Protein AF-A0A2N2RBR5-F1 (afdb_monomer_lite)

Secondary structure (DSSP, 8-state):
----BEE---HHHHHHHHS---PPS---SSB-TT-EEEEEEE-TTTTS--TTS-SEEEEEEESS---TT-S-GGGHHHHS---GGGTTTSTTTHHHHHTT--EE--EEE---HHHHHHHHTTTS-HHHHHHHHHHH-----

pLDDT: mean 83.66, std 15.12, range [25.09, 96.12]

Sequence (141 aa):
MCSHYDPQTDPNRLRSNFGVEGLPLGLKPILWPGYYGPLVRKHEFADVGGDAVPFRELLLGSFGLIPHWSKDATIAQRTYNARSATAHEKPSYRDVWRLARHCIIPAEAIIPIERLIESRGEEIPEAMINALREKSIAFGK

Radius of gyration: 16.75 Å; chains: 1; bounding box: 33×37×48 Å

Foldseek 3Di:
DQFKFQADDPQVCCCVVPVEHDDDPDDDRMDGQFDKAKKKDQDPCLVVPDPVDDRIYIDIDGLAQDAPPDPDSCNSNVGNDDDPVCQCPDPRRVVCVVVVVDIDGGGPDRDDLVVCCVPPVVVDPVVVNVVVVVVVPPPDD

Structure (mmCIF, N/CA/C/O backbone):
data_AF-A0A2N2RBR5-F1
#
_entry.id   AF-A0A2N2RBR5-F1
#
loop_
_atom_site.group_PDB
_atom_site.id
_atom_site.type_symbol
_atom_site.label_atom_id
_atom_site.label_alt_id
_atom_site.label_comp_id
_atom_site.label_asym_id
_atom_site.label_entity_id
_atom_site.label_seq_id
_atom_site.pdbx_PDB_ins_code
_atom_site.Cartn_x
_atom_site.Cartn_y
_atom_site.Cartn_z
_atom_site.occupancy
_atom_site.B_iso_or_equiv
_atom_site.auth_seq_id
_atom_site.auth_comp_id
_atom_site.auth_asym_id
_atom_site.auth_atom_id
_atom_site.pdbx_PDB_model_num
ATOM 1 N N . MET A 1 1 ? 1.755 -3.754 -16.770 1.00 63.06 1 MET A N 1
ATOM 2 C CA . MET A 1 1 ? 1.879 -3.983 -15.308 1.00 63.06 1 MET A CA 1
ATOM 3 C C . MET A 1 1 ? 1.761 -2.638 -14.622 1.00 63.06 1 MET A C 1
ATOM 5 O O . MET A 1 1 ? 2.378 -1.698 -15.099 1.00 63.06 1 MET A O 1
ATOM 9 N N . CYS A 1 2 ? 0.986 -2.527 -13.545 1.00 74.44 2 CYS A N 1
ATOM 10 C CA . CYS A 1 2 ? 0.819 -1.255 -12.841 1.00 74.44 2 CYS A CA 1
ATOM 11 C C . CYS A 1 2 ? 2.018 -1.026 -11.921 1.00 74.44 2 CYS A C 1
ATOM 13 O O . CYS A 1 2 ? 2.169 -1.699 -10.905 1.00 74.44 2 CYS A O 1
ATOM 15 N N . SER A 1 3 ? 2.919 -0.138 -12.313 1.00 83.31 3 SER A N 1
ATOM 16 C CA . SER A 1 3 ? 4.162 0.151 -11.590 1.00 83.31 3 SER A CA 1
ATOM 17 C C . SER A 1 3 ? 4.180 1.556 -10.996 1.00 83.31 3 SER A C 1
ATOM 19 O O . SER A 1 3 ? 5.238 2.015 -10.593 1.00 83.31 3 SER A O 1
ATOM 21 N N . HIS A 1 4 ? 3.041 2.244 -10.981 1.00 86.75 4 HIS A N 1
ATOM 22 C CA . HIS A 1 4 ? 2.839 3.515 -10.297 1.00 86.75 4 HIS A CA 1
ATOM 23 C C . HIS A 1 4 ? 1.346 3.767 -10.081 1.00 86.75 4 HIS A C 1
ATOM 25 O O . HIS A 1 4 ? 0.507 3.124 -10.720 1.00 86.75 4 HIS A O 1
ATOM 31 N N . TYR A 1 5 ? 1.031 4.687 -9.174 1.00 87.50 5 TYR A N 1
ATOM 32 C CA . TYR A 1 5 ? -0.321 5.195 -8.952 1.00 87.50 5 TYR A CA 1
ATOM 33 C C . TYR A 1 5 ? -0.278 6.570 -8.275 1.00 87.50 5 TYR A C 1
ATOM 35 O O . TYR A 1 5 ? 0.706 6.907 -7.607 1.00 87.50 5 TYR A O 1
ATOM 43 N N . ASP A 1 6 ? -1.364 7.325 -8.419 1.00 90.25 6 ASP A N 1
ATOM 44 C CA . ASP A 1 6 ? -1.583 8.580 -7.697 1.00 90.25 6 ASP A CA 1
ATOM 45 C C . ASP A 1 6 ? -2.306 8.229 -6.383 1.00 90.25 6 ASP A C 1
ATOM 47 O O . ASP A 1 6 ? -3.406 7.661 -6.434 1.00 90.25 6 ASP A O 1
ATOM 51 N N . PRO A 1 7 ? -1.714 8.468 -5.198 1.00 91.94 7 PRO A N 1
ATOM 52 C CA . PRO A 1 7 ? -2.344 8.100 -3.938 1.00 91.94 7 PRO A CA 1
ATOM 53 C C . PRO A 1 7 ? -3.555 8.984 -3.644 1.00 91.94 7 PRO A C 1
ATOM 55 O O . PRO A 1 7 ? -3.541 10.188 -3.886 1.00 91.94 7 PRO A O 1
ATOM 58 N N . GLN A 1 8 ? -4.581 8.390 -3.040 1.00 92.31 8 GLN A N 1
ATOM 59 C CA . GLN A 1 8 ? -5.694 9.148 -2.480 1.00 92.31 8 GLN A CA 1
ATOM 60 C C . GLN A 1 8 ? -5.257 9.817 -1.175 1.00 92.31 8 GLN A C 1
ATOM 62 O O . GLN A 1 8 ? -4.948 9.132 -0.197 1.00 92.31 8 GLN A O 1
ATOM 67 N N . THR A 1 9 ? -5.243 11.147 -1.165 1.00 90.88 9 THR A N 1
ATOM 68 C CA . THR A 1 9 ? -4.807 11.958 -0.020 1.00 90.88 9 THR A CA 1
ATOM 69 C C . THR A 1 9 ? -5.864 12.941 0.476 1.00 90.88 9 THR A C 1
ATOM 71 O O . THR A 1 9 ? -5.661 13.543 1.528 1.00 90.88 9 THR A O 1
ATOM 74 N N . ASP A 1 10 ? -7.002 13.074 -0.218 1.00 90.56 10 ASP A N 1
ATOM 75 C CA . ASP A 1 10 ? -8.115 13.923 0.205 1.00 90.56 10 ASP A CA 1
ATOM 76 C C . ASP A 1 10 ? -8.770 13.335 1.474 1.00 90.56 10 ASP A C 1
ATOM 78 O O . ASP A 1 10 ? -9.333 12.229 1.430 1.00 90.56 10 ASP A O 1
ATOM 82 N N . PRO A 1 11 ? -8.745 14.057 2.613 1.00 91.62 11 PRO A N 1
ATOM 83 C CA . PRO A 1 11 ? -9.321 13.573 3.866 1.00 91.62 11 PRO A CA 1
ATOM 84 C C . PRO A 1 11 ? -10.814 13.244 3.772 1.00 91.62 11 PRO A C 1
ATOM 86 O O . PRO A 1 11 ? -11.272 12.292 4.405 1.00 91.62 11 PRO A O 1
ATOM 89 N N . ASN A 1 12 ? -11.580 13.986 2.967 1.00 92.19 12 ASN A N 1
ATOM 90 C CA . ASN A 1 12 ? -13.012 13.753 2.805 1.00 92.19 12 ASN A CA 1
ATOM 91 C C . ASN A 1 12 ? -13.265 12.4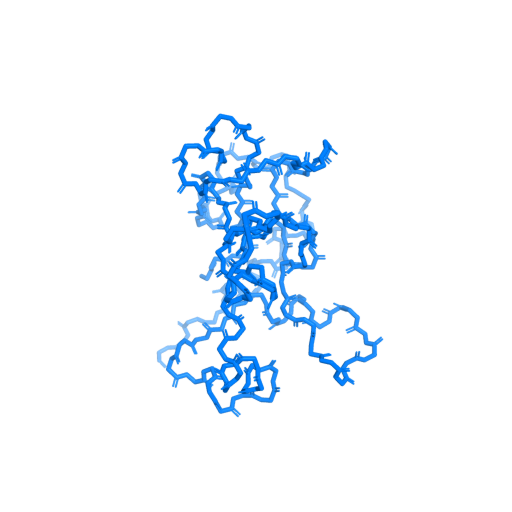40 2.070 1.00 92.19 12 ASN A C 1
ATOM 93 O O . ASN A 1 12 ? -14.119 11.663 2.494 1.00 92.19 12 ASN A O 1
ATOM 97 N N . ARG A 1 13 ? -12.496 12.162 1.009 1.00 92.81 13 ARG A N 1
ATOM 98 C CA . ARG A 1 13 ? -12.607 10.907 0.249 1.00 92.81 13 ARG A CA 1
ATOM 99 C C . ARG A 1 13 ? -12.136 9.709 1.065 1.00 92.81 13 ARG A C 1
ATOM 101 O O . ARG A 1 13 ? -12.735 8.637 0.979 1.00 92.81 13 ARG A O 1
ATOM 108 N N . LEU A 1 14 ? -11.094 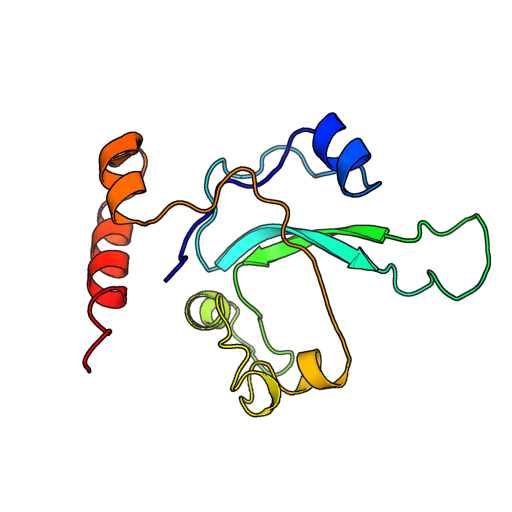9.878 1.879 1.00 92.31 14 LEU A N 1
ATOM 109 C CA . LEU A 1 14 ? -10.633 8.836 2.798 1.00 92.31 14 LEU A CA 1
ATOM 110 C C . LEU A 1 14 ? -11.698 8.501 3.849 1.00 92.31 14 LEU A C 1
ATOM 112 O O . LEU A 1 14 ? -12.019 7.324 4.050 1.00 92.31 14 LEU A O 1
ATOM 116 N N . ARG A 1 15 ? -12.318 9.525 4.443 1.00 93.94 15 ARG A N 1
ATOM 117 C CA . ARG A 1 15 ? -13.411 9.352 5.402 1.00 93.94 15 ARG A CA 1
ATOM 118 C C . ARG A 1 15 ? -14.638 8.715 4.748 1.00 93.94 15 ARG A C 1
ATOM 120 O O . ARG A 1 15 ? -15.145 7.730 5.273 1.00 93.94 15 ARG A O 1
ATOM 127 N N . SER A 1 16 ? -15.101 9.224 3.605 1.00 94.00 16 SER A N 1
ATOM 128 C CA . SER A 1 16 ? -16.341 8.749 2.976 1.00 94.00 16 SER A CA 1
ATOM 129 C C . SER A 1 16 ? -16.226 7.332 2.417 1.00 94.00 16 SER A C 1
ATOM 131 O O . SER A 1 16 ? -17.150 6.538 2.572 1.00 94.00 16 SER A O 1
ATOM 133 N N . ASN A 1 17 ? -15.102 6.999 1.774 1.00 93.81 17 ASN A N 1
ATOM 134 C CA . ASN A 1 17 ? -14.960 5.727 1.062 1.00 93.81 17 ASN A CA 1
ATOM 135 C C . ASN A 1 17 ? -14.428 4.608 1.961 1.00 93.81 17 ASN A C 1
ATOM 137 O O . ASN A 1 17 ? -14.759 3.440 1.755 1.00 93.81 17 ASN A O 1
ATOM 141 N N . PHE A 1 18 ? -13.594 4.948 2.948 1.00 93.44 18 PHE A N 1
ATOM 142 C CA . PHE A 1 18 ? -12.895 3.955 3.763 1.00 93.44 18 PHE A CA 1
ATOM 143 C C . PHE A 1 18 ? -13.212 4.055 5.261 1.00 93.44 18 PHE A C 1
ATOM 145 O O . PHE A 1 18 ? -13.002 3.065 5.968 1.00 93.44 18 PHE A O 1
ATOM 152 N N . GLY A 1 19 ? -13.776 5.171 5.738 1.00 93.19 19 GLY A N 1
ATOM 153 C CA . GLY A 1 19 ? -14.078 5.387 7.157 1.00 93.19 19 GLY A CA 1
ATOM 154 C C . GLY A 1 19 ? -12.825 5.609 8.003 1.00 93.19 19 GLY A C 1
ATOM 155 O O . GLY A 1 19 ? -12.779 5.162 9.143 1.00 93.19 19 GLY A O 1
ATOM 156 N N . VAL A 1 20 ? -11.787 6.219 7.424 1.00 92.94 20 VAL A N 1
ATOM 157 C CA . VAL A 1 20 ? -10.483 6.432 8.069 1.00 92.94 20 VAL A CA 1
ATOM 158 C C . VAL A 1 20 ? -10.020 7.879 7.927 1.00 92.94 20 VAL A C 1
ATOM 160 O O . VAL A 1 20 ? -10.433 8.585 7.008 1.00 92.94 20 VAL A O 1
ATOM 163 N N . GLU A 1 21 ? -9.138 8.309 8.827 1.00 90.94 21 GLU A N 1
ATOM 164 C CA . GLU A 1 21 ? -8.650 9.688 8.929 1.00 90.94 21 GLU A CA 1
ATOM 165 C C . GLU A 1 21 ? -7.174 9.724 9.344 1.00 90.94 21 GLU A C 1
ATOM 167 O O . GLU A 1 21 ? -6.575 8.687 9.623 1.00 90.94 21 GLU A O 1
ATOM 172 N N . GLY A 1 22 ? -6.592 10.926 9.409 1.00 83.38 22 GLY A N 1
ATOM 173 C CA . GLY A 1 22 ? -5.265 11.125 9.998 1.00 83.38 22 GLY A CA 1
ATOM 174 C C . GLY A 1 22 ? -4.096 10.765 9.084 1.00 83.38 22 GLY A C 1
ATOM 175 O O . GLY A 1 22 ? -3.032 10.393 9.577 1.00 83.38 22 GLY A O 1
ATOM 176 N N . LEU A 1 23 ? -4.263 10.868 7.760 1.00 81.19 23 LEU A N 1
ATOM 177 C CA . LEU A 1 23 ? -3.152 10.642 6.838 1.00 81.19 23 LEU A CA 1
ATOM 178 C C . LEU A 1 23 ? -2.024 11.663 7.089 1.00 81.19 23 LEU A C 1
ATOM 180 O O . LEU A 1 23 ? -2.308 12.862 7.156 1.00 81.19 23 LEU A O 1
ATOM 184 N N . PRO A 1 24 ? -0.750 11.232 7.169 1.00 72.19 24 PRO A N 1
ATOM 185 C CA . PRO A 1 24 ? 0.374 12.155 7.246 1.00 72.19 24 PRO A CA 1
ATOM 186 C C . PRO A 1 24 ? 0.409 13.099 6.038 1.00 72.19 24 PRO A C 1
ATOM 188 O O . PRO A 1 24 ? 0.261 12.669 4.891 1.00 72.19 24 PRO A O 1
ATOM 191 N N . LEU A 1 25 ? 0.638 14.387 6.296 1.00 73.75 25 LEU A N 1
ATOM 192 C CA . LEU A 1 25 ? 0.826 15.391 5.248 1.00 73.75 25 LEU A CA 1
ATOM 193 C C . LEU A 1 25 ? 2.142 15.146 4.487 1.00 73.75 25 LEU A C 1
ATOM 195 O O . LEU A 1 25 ? 3.106 14.620 5.042 1.00 73.75 25 LEU A O 1
ATOM 199 N N . GLY A 1 26 ? 2.200 15.575 3.223 1.00 77.31 26 GLY A N 1
ATOM 200 C CA . GLY A 1 26 ? 3.439 15.567 2.431 1.00 77.31 26 GLY A CA 1
ATOM 201 C C . GLY A 1 26 ? 3.732 14.272 1.668 1.00 77.31 26 GLY A C 1
ATOM 202 O O . GLY A 1 26 ? 4.880 14.029 1.292 1.00 77.31 26 GLY A O 1
ATOM 203 N N . LEU A 1 27 ? 2.720 13.438 1.412 1.00 84.44 27 LEU A N 1
ATOM 204 C CA . LEU A 1 27 ? 2.871 12.318 0.485 1.00 84.44 27 LEU A CA 1
ATOM 205 C C . LEU A 1 27 ? 3.189 12.803 -0.929 1.00 84.44 27 LEU A C 1
ATOM 207 O O . LEU A 1 27 ? 2.712 13.843 -1.382 1.00 84.44 27 LEU A O 1
ATOM 211 N N . LYS A 1 28 ? 3.994 12.011 -1.638 1.00 86.06 28 LYS A N 1
ATOM 212 C CA . LYS A 1 28 ? 4.313 12.286 -3.038 1.00 86.06 28 LYS A CA 1
ATOM 213 C C . LYS A 1 28 ? 3.042 12.163 -3.892 1.00 86.06 28 LYS A C 1
ATOM 215 O O . LYS A 1 28 ? 2.264 11.240 -3.659 1.00 86.06 28 LYS A O 1
ATOM 220 N N . PRO A 1 29 ? 2.867 13.024 -4.907 1.00 84.12 29 PRO A N 1
ATOM 221 C CA . PRO A 1 29 ? 1.690 12.997 -5.778 1.00 84.12 29 PRO A CA 1
ATOM 222 C C . PRO A 1 29 ? 1.640 11.761 -6.687 1.00 84.12 29 PRO A C 1
ATOM 224 O O . PRO A 1 29 ? 0.582 11.433 -7.208 1.00 84.12 29 PRO A O 1
ATOM 227 N N . ILE A 1 30 ? 2.775 11.077 -6.869 1.00 86.38 30 ILE A N 1
ATOM 228 C CA . ILE A 1 30 ? 2.905 9.833 -7.632 1.00 86.38 30 ILE A CA 1
ATOM 229 C C . ILE A 1 30 ? 3.791 8.882 -6.827 1.00 86.38 30 ILE A C 1
ATOM 231 O O . ILE A 1 30 ? 4.876 9.265 -6.369 1.00 86.38 30 ILE A O 1
ATOM 235 N N . LEU A 1 31 ? 3.348 7.636 -6.661 1.00 88.12 31 LEU A N 1
ATOM 236 C CA . LEU A 1 31 ? 4.085 6.608 -5.933 1.00 88.12 31 LEU A CA 1
ATOM 237 C C . LEU A 1 31 ? 4.620 5.520 -6.856 1.00 88.12 31 LEU A C 1
ATOM 239 O O . LEU A 1 31 ? 3.911 4.992 -7.708 1.00 88.12 31 LEU A O 1
ATOM 243 N N . TRP A 1 32 ? 5.879 5.158 -6.619 1.00 88.81 32 TRP A N 1
ATOM 244 C CA . TRP A 1 32 ? 6.633 4.140 -7.347 1.00 88.81 32 TRP A CA 1
ATOM 245 C C . TRP A 1 32 ? 7.016 2.983 -6.414 1.00 88.81 32 TRP A C 1
ATOM 247 O O . TRP A 1 32 ? 7.019 3.164 -5.194 1.00 88.81 32 TRP A O 1
ATOM 257 N N . PRO A 1 33 ? 7.353 1.792 -6.939 1.00 90.81 33 PRO A N 1
ATOM 258 C CA . PRO A 1 33 ? 7.780 0.659 -6.134 1.00 90.81 33 PRO A CA 1
ATOM 259 C C . PRO A 1 33 ? 8.891 1.026 -5.145 1.00 90.81 33 PRO A C 1
ATOM 261 O O . PRO A 1 33 ? 9.916 1.594 -5.520 1.00 90.81 33 PRO A O 1
ATOM 264 N N . GLY A 1 34 ? 8.683 0.685 -3.875 1.00 89.81 34 GLY A N 1
ATOM 265 C CA . GLY A 1 34 ? 9.556 1.033 -2.753 1.00 89.81 34 GLY A CA 1
ATOM 266 C C . GLY A 1 34 ? 9.234 2.365 -2.068 1.00 89.81 34 GLY A C 1
ATOM 267 O O . GLY A 1 34 ? 9.748 2.606 -0.977 1.00 89.81 34 GLY A O 1
ATOM 268 N N . TYR A 1 35 ? 8.378 3.216 -2.642 1.00 92.06 35 TYR A N 1
ATOM 269 C CA . TYR A 1 35 ? 7.905 4.424 -1.958 1.00 92.06 35 TYR A CA 1
ATOM 270 C C . TYR A 1 35 ? 6.877 4.066 -0.886 1.00 92.06 35 TYR A C 1
ATOM 272 O O . TYR A 1 35 ? 6.277 2.995 -0.922 1.00 92.06 35 TYR A O 1
ATOM 280 N N . TYR A 1 36 ? 6.663 4.972 0.062 1.00 92.44 36 TYR A N 1
ATOM 281 C CA . TYR A 1 36 ? 5.649 4.820 1.099 1.00 92.44 36 TYR A CA 1
ATOM 282 C C . TYR A 1 36 ? 4.363 5.558 0.718 1.00 92.44 36 TYR A C 1
ATOM 284 O O . TYR A 1 36 ? 4.419 6.687 0.230 1.00 92.44 36 TYR A O 1
ATOM 292 N N . GLY A 1 37 ? 3.218 4.917 0.942 1.00 92.81 37 GLY A N 1
ATOM 293 C CA . GLY A 1 37 ? 1.896 5.418 0.580 1.00 92.81 37 GLY A CA 1
ATOM 294 C C . GLY A 1 37 ? 0.799 5.004 1.557 1.00 92.81 37 GLY A C 1
ATOM 295 O O . GLY A 1 37 ? 1.063 4.236 2.488 1.00 92.81 37 GLY A O 1
ATOM 296 N N . PRO A 1 38 ? -0.427 5.515 1.359 1.00 94.12 38 PRO A N 1
ATOM 297 C CA . PRO A 1 38 ? -1.552 5.196 2.220 1.00 94.12 38 PRO A CA 1
ATOM 298 C C . PRO A 1 38 ? -1.902 3.710 2.102 1.00 94.12 38 PRO A C 1
ATOM 300 O O . PRO A 1 38 ? -1.960 3.145 1.010 1.00 94.12 38 PRO A O 1
ATOM 303 N N . LEU A 1 39 ? -2.159 3.080 3.241 1.00 94.19 39 LEU A N 1
ATOM 304 C CA . LEU A 1 39 ? -2.568 1.688 3.346 1.00 94.19 39 LEU A CA 1
ATOM 305 C C . LEU A 1 39 ? -3.692 1.595 4.368 1.00 94.19 39 LEU A C 1
ATOM 307 O O . LEU A 1 39 ? -3.524 1.988 5.517 1.00 94.19 39 LEU A O 1
ATOM 311 N N . VAL A 1 40 ? -4.830 1.047 3.962 1.00 95.25 40 VAL A N 1
ATOM 312 C CA . VAL A 1 40 ? -5.967 0.808 4.854 1.00 95.25 40 VAL A CA 1
ATOM 313 C C . VAL A 1 40 ? -6.046 -0.674 5.163 1.00 95.25 40 VAL A C 1
ATOM 315 O O . VAL A 1 40 ? -6.040 -1.504 4.255 1.00 95.25 40 VAL A O 1
ATOM 318 N N . ARG A 1 41 ? -6.155 -1.032 6.440 1.00 94.50 41 ARG A N 1
ATOM 319 C CA . ARG A 1 41 ? -6.376 -2.422 6.856 1.00 94.50 41 ARG A CA 1
ATOM 320 C C . ARG A 1 41 ? -7.359 -2.500 8.014 1.00 94.50 41 ARG A C 1
ATOM 322 O O . ARG A 1 41 ? -7.678 -1.494 8.643 1.00 94.50 41 ARG A O 1
ATOM 329 N N . LYS A 1 42 ? -7.838 -3.712 8.290 1.00 93.69 42 LYS A N 1
ATOM 330 C CA . LYS A 1 42 ? -8.570 -4.000 9.525 1.00 93.69 42 LYS A CA 1
ATOM 331 C C . LYS A 1 42 ? -7.637 -3.765 10.714 1.00 93.69 42 LYS A C 1
ATOM 333 O O . LYS A 1 42 ? -6.496 -4.228 10.677 1.00 93.69 42 LYS A O 1
ATOM 338 N N . HIS A 1 43 ? -8.120 -3.069 11.738 1.00 91.81 43 HIS A N 1
ATOM 339 C CA . HIS A 1 43 ? -7.345 -2.882 12.960 1.00 91.81 43 HIS A CA 1
ATOM 340 C C . HIS A 1 43 ? -7.158 -4.231 13.670 1.00 91.81 43 HIS A C 1
ATOM 342 O O . HIS A 1 43 ? -8.087 -5.035 13.740 1.00 91.81 43 HIS A O 1
ATOM 348 N N . GLU A 1 44 ? -5.971 -4.472 14.233 1.00 88.00 44 GLU A N 1
ATOM 349 C CA . GLU A 1 44 ? -5.621 -5.732 14.916 1.00 88.00 44 GLU A CA 1
ATOM 350 C C . GLU A 1 44 ? -6.606 -6.139 16.030 1.00 88.00 44 GLU A C 1
ATOM 352 O O . GLU A 1 44 ? -6.888 -7.321 16.200 1.00 88.00 44 GLU A O 1
ATOM 357 N N . PHE A 1 45 ? -7.194 -5.166 16.734 1.00 88.50 45 PHE A N 1
ATOM 358 C CA . PHE A 1 45 ? -8.132 -5.384 17.837 1.00 88.50 45 PHE A CA 1
ATOM 359 C C . PHE A 1 45 ? -9.593 -5.103 17.463 1.00 88.50 45 PHE A C 1
ATOM 361 O O . PHE A 1 45 ? -10.438 -5.010 18.349 1.00 88.50 45 PHE A O 1
ATOM 368 N N . ALA A 1 46 ? -9.917 -4.987 16.169 1.00 87.31 46 ALA A N 1
ATOM 369 C CA . ALA A 1 46 ? -11.278 -4.675 15.721 1.00 87.31 46 ALA A CA 1
ATOM 370 C C . ALA A 1 46 ? -12.329 -5.716 16.167 1.00 87.31 46 ALA A C 1
ATOM 372 O O . ALA A 1 46 ? -13.504 -5.383 16.264 1.00 87.31 46 ALA A O 1
ATOM 373 N N . ASP A 1 47 ? -11.921 -6.958 16.457 1.00 85.38 47 ASP A N 1
ATOM 374 C CA . ASP A 1 47 ? -12.823 -8.033 16.903 1.00 85.38 47 ASP A CA 1
ATOM 375 C C . ASP A 1 47 ? -12.965 -8.135 18.433 1.00 85.38 47 ASP A C 1
ATOM 377 O O . ASP A 1 47 ? -13.731 -8.960 18.924 1.00 85.38 47 ASP A O 1
ATOM 381 N N . VAL A 1 48 ? -12.243 -7.315 19.208 1.00 83.00 48 VAL A N 1
ATOM 382 C CA . VAL A 1 48 ? -12.231 -7.390 20.685 1.00 83.00 48 VAL A CA 1
ATOM 383 C C . VAL A 1 48 ? -13.477 -6.725 21.310 1.00 83.00 48 VAL A C 1
ATOM 385 O O . VAL A 1 48 ? -13.702 -6.829 22.511 1.00 83.00 48 VAL A O 1
ATOM 388 N N . GLY A 1 49 ? -14.349 -6.116 20.496 1.00 62.53 49 GLY A N 1
ATOM 389 C CA . GLY A 1 49 ? -15.722 -5.766 20.887 1.00 62.53 49 GLY A CA 1
ATOM 390 C C . GLY A 1 49 ? -15.881 -4.508 21.748 1.00 62.53 49 GLY A C 1
ATOM 391 O O . GLY A 1 49 ? -16.916 -4.348 22.387 1.00 62.53 49 GLY A O 1
ATOM 392 N N . GLY A 1 50 ? -14.882 -3.621 21.779 1.00 72.12 50 GLY A N 1
ATOM 393 C CA . GLY A 1 50 ? -14.974 -2.325 22.458 1.00 72.12 50 GLY A CA 1
ATOM 394 C C . GLY A 1 50 ? -15.104 -1.159 21.476 1.00 72.12 50 GLY A C 1
ATOM 395 O O . GLY A 1 50 ? -14.352 -1.092 20.506 1.00 72.12 50 GLY A O 1
ATOM 396 N N . ASP A 1 51 ? -15.976 -0.194 21.781 1.00 73.31 51 ASP A N 1
ATOM 397 C CA . ASP A 1 51 ? -16.192 1.031 20.983 1.00 73.31 51 ASP A CA 1
ATOM 398 C C . ASP A 1 51 ? -14.946 1.936 20.869 1.00 73.31 51 ASP A C 1
ATOM 400 O O . ASP A 1 51 ? -14.924 2.895 20.101 1.00 73.31 51 ASP A O 1
ATOM 404 N N . ALA A 1 52 ? -13.891 1.645 21.635 1.00 78.44 52 ALA A N 1
ATOM 405 C CA . ALA A 1 52 ? -12.654 2.419 21.651 1.00 78.44 52 ALA A CA 1
ATOM 406 C C . ALA A 1 52 ? -11.726 2.148 20.450 1.00 78.44 52 ALA A C 1
ATOM 408 O O . ALA A 1 52 ? -10.786 2.915 20.241 1.00 78.44 52 ALA A O 1
ATOM 409 N N . VAL A 1 53 ? -11.946 1.074 19.678 1.00 82.44 53 VAL A N 1
ATOM 410 C CA . VAL A 1 53 ? -11.065 0.692 18.560 1.00 82.44 53 VAL A CA 1
ATOM 411 C C . VAL A 1 53 ? -11.805 0.843 17.230 1.00 82.44 53 VAL A C 1
ATOM 413 O O . VAL A 1 53 ? -12.839 0.203 17.031 1.00 82.44 53 VAL A O 1
ATOM 416 N N . PRO A 1 54 ? -11.292 1.641 16.276 1.00 88.00 54 PRO A N 1
ATOM 417 C CA . PRO A 1 54 ? -11.915 1.746 14.966 1.00 88.00 54 PRO A CA 1
ATOM 418 C C . PRO A 1 54 ? -11.789 0.422 14.204 1.00 88.00 54 PRO A C 1
ATOM 420 O O . PRO A 1 54 ? -10.772 -0.267 14.271 1.00 88.00 54 PRO A O 1
ATOM 423 N N . PHE A 1 55 ? -12.806 0.077 13.411 1.00 90.44 55 PHE A N 1
ATOM 424 C CA . PHE A 1 55 ? -12.799 -1.165 12.626 1.00 90.44 55 PHE A CA 1
ATOM 425 C C . PHE A 1 55 ? -11.643 -1.220 11.606 1.00 90.44 55 PHE A C 1
ATOM 427 O O . PHE A 1 55 ? -11.093 -2.287 11.314 1.00 90.44 55 PHE A O 1
ATOM 434 N N . ARG A 1 56 ? -11.264 -0.061 11.057 1.00 92.69 56 ARG A N 1
ATOM 435 C CA . ARG A 1 56 ? -10.168 0.105 10.097 1.00 92.69 56 ARG A CA 1
ATOM 436 C C . ARG A 1 56 ? -9.195 1.155 10.592 1.00 92.69 56 ARG A C 1
ATOM 438 O O . ARG A 1 56 ? -9.589 2.121 11.235 1.00 92.69 56 ARG A O 1
ATOM 445 N N . GLU A 1 57 ? -7.943 0.986 10.209 1.00 92.44 57 GLU A N 1
ATOM 446 C CA . GLU A 1 57 ? -6.886 1.963 10.428 1.00 92.44 57 GLU A CA 1
ATOM 447 C C . GLU A 1 57 ? -6.248 2.362 9.096 1.00 92.44 57 GLU A C 1
ATOM 449 O O . GLU A 1 57 ? -6.155 1.555 8.162 1.00 92.44 57 GLU A O 1
ATOM 454 N N . LEU A 1 58 ? -5.823 3.622 9.023 1.00 93.50 58 LEU A N 1
ATOM 455 C CA . LEU A 1 58 ? -5.021 4.162 7.936 1.00 93.50 58 LEU A CA 1
ATOM 456 C C . LEU A 1 58 ? -3.570 4.243 8.396 1.00 93.50 58 LEU A C 1
ATOM 458 O O . LEU A 1 58 ? -3.259 4.877 9.400 1.00 93.50 58 LEU A O 1
ATOM 462 N N . LEU A 1 59 ? -2.688 3.600 7.645 1.00 92.50 59 LEU A N 1
ATOM 463 C CA . LEU A 1 59 ? -1.265 3.505 7.921 1.00 92.50 59 LEU A CA 1
ATOM 464 C C . LEU A 1 59 ? -0.456 3.974 6.715 1.00 92.50 59 LEU A C 1
ATOM 466 O O . LEU A 1 59 ? -0.959 4.084 5.596 1.00 92.50 59 LEU A O 1
ATOM 470 N N . LEU A 1 60 ? 0.833 4.196 6.952 1.00 92.88 60 LEU A N 1
ATOM 471 C CA . LEU A 1 60 ? 1.816 4.384 5.899 1.00 92.88 60 LEU A CA 1
ATOM 472 C C . LEU A 1 60 ? 2.516 3.045 5.618 1.00 92.88 60 LEU A C 1
ATOM 474 O O . LEU A 1 60 ? 3.157 2.478 6.501 1.00 92.88 60 LEU A O 1
ATOM 478 N N . GLY A 1 61 ? 2.387 2.531 4.396 1.00 91.88 61 GLY A N 1
ATOM 479 C CA . GLY A 1 61 ? 2.953 1.247 3.974 1.00 91.88 61 GLY A CA 1
ATOM 480 C C . GLY A 1 61 ? 3.874 1.381 2.765 1.00 91.88 61 GLY A C 1
ATOM 481 O O . GLY A 1 61 ? 3.729 2.304 1.968 1.00 91.88 61 GLY A O 1
ATOM 482 N N . SER A 1 62 ? 4.820 0.454 2.611 1.00 93.69 62 SER A N 1
ATOM 483 C CA . SER A 1 62 ? 5.667 0.398 1.413 1.00 93.69 62 SER A CA 1
ATOM 484 C C . SER A 1 62 ? 4.871 -0.111 0.207 1.00 93.69 62 SER A C 1
ATOM 486 O O . SER A 1 62 ? 4.156 -1.113 0.299 1.00 93.69 62 SER A O 1
ATOM 488 N N . PHE A 1 63 ? 5.020 0.541 -0.947 1.00 93.94 63 PHE A N 1
ATOM 489 C CA . PHE A 1 63 ? 4.534 0.046 -2.229 1.00 93.94 63 PHE A CA 1
ATOM 490 C C . PHE A 1 63 ? 5.448 -1.081 -2.721 1.00 93.94 63 PHE A C 1
ATOM 492 O O . PHE A 1 63 ? 6.359 -0.893 -3.526 1.00 93.94 63 PHE A O 1
ATOM 499 N N . GLY A 1 64 ? 5.218 -2.265 -2.170 1.00 94.44 64 GLY A N 1
ATOM 500 C CA . GLY A 1 64 ? 6.097 -3.415 -2.300 1.00 94.44 64 GLY A CA 1
ATOM 501 C C . GLY A 1 64 ? 6.155 -4.167 -0.990 1.00 94.44 64 GLY A C 1
ATOM 502 O O . GLY A 1 64 ? 6.512 -3.612 0.045 1.00 94.44 64 GLY A O 1
ATOM 503 N N . LEU A 1 65 ? 5.791 -5.446 -1.023 1.00 95.31 65 LEU A N 1
ATOM 504 C CA . LEU A 1 65 ? 5.818 -6.255 0.183 1.00 95.31 65 LEU A CA 1
ATOM 505 C C . LEU A 1 65 ? 7.266 -6.538 0.587 1.00 95.31 65 LEU A C 1
ATOM 507 O O . LEU A 1 65 ? 8.003 -7.162 -0.176 1.00 95.31 65 LEU A O 1
ATOM 511 N N . ILE A 1 66 ? 7.654 -6.143 1.796 1.00 95.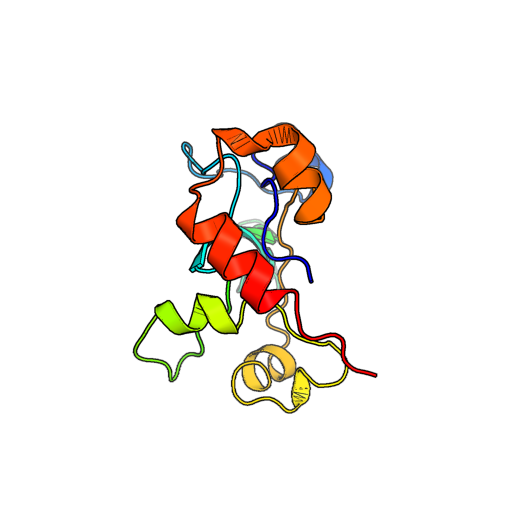69 66 ILE A N 1
ATOM 512 C CA . ILE A 1 66 ? 8.933 -6.526 2.398 1.00 95.69 66 ILE A CA 1
ATOM 513 C C . ILE A 1 66 ? 8.668 -7.763 3.265 1.00 95.69 66 ILE A C 1
ATOM 515 O O . ILE A 1 66 ? 8.016 -7.647 4.306 1.00 95.69 66 ILE A O 1
ATOM 519 N N . PRO A 1 67 ? 9.102 -8.967 2.848 1.00 94.19 67 PRO A N 1
ATOM 520 C CA . PRO A 1 67 ? 8.900 -10.164 3.649 1.00 94.19 67 PRO A CA 1
ATOM 521 C C . PRO A 1 67 ? 9.673 -10.061 4.964 1.00 94.19 67 PRO A C 1
ATOM 523 O O . PRO A 1 67 ? 10.782 -9.537 4.987 1.00 94.19 67 PRO A O 1
ATOM 526 N N . HIS A 1 68 ? 9.128 -10.629 6.039 1.00 93.31 68 HIS A N 1
ATOM 527 C CA . HIS A 1 68 ? 9.728 -10.566 7.380 1.00 93.31 68 HIS A CA 1
ATOM 528 C C . HIS A 1 68 ? 11.156 -11.147 7.466 1.00 93.31 68 HIS A C 1
ATOM 530 O O . HIS A 1 68 ? 11.908 -10.791 8.364 1.00 93.31 68 HIS A O 1
ATOM 536 N N . TRP A 1 69 ? 11.532 -12.042 6.545 1.00 93.75 69 TRP A N 1
ATOM 537 C CA . TRP A 1 69 ? 12.873 -12.626 6.454 1.00 93.75 69 TRP A CA 1
ATOM 538 C C . TRP A 1 69 ? 13.863 -11.766 5.652 1.00 93.75 69 TRP A C 1
ATOM 540 O O . TRP A 1 69 ? 15.066 -12.032 5.677 1.00 93.75 69 TRP A O 1
ATOM 550 N N . SER A 1 70 ? 13.383 -10.762 4.911 1.00 94.94 70 SER A N 1
ATOM 551 C CA . SER A 1 70 ? 14.247 -9.890 4.121 1.00 94.94 70 SER A CA 1
ATOM 552 C C . SER A 1 70 ? 14.945 -8.886 5.026 1.00 94.94 70 SER A C 1
ATOM 554 O O . SER A 1 70 ? 14.302 -8.163 5.781 1.00 94.94 70 SER A O 1
ATOM 556 N N . LYS A 1 71 ? 16.271 -8.806 4.906 1.00 94.62 71 LYS A N 1
ATOM 557 C CA . LYS A 1 71 ? 17.086 -7.781 5.577 1.00 94.62 71 LYS A CA 1
ATOM 558 C C . LYS A 1 71 ? 17.192 -6.490 4.765 1.00 94.62 71 LYS A C 1
ATOM 560 O O . LYS A 1 71 ? 17.644 -5.480 5.289 1.00 94.62 71 LYS A O 1
ATOM 565 N N . ASP A 1 72 ? 16.802 -6.541 3.494 1.00 94.31 72 ASP A N 1
ATOM 566 C CA . ASP A 1 72 ? 16.897 -5.426 2.562 1.00 94.31 72 ASP A CA 1
ATOM 567 C C . ASP A 1 72 ? 15.500 -4.999 2.094 1.00 94.31 72 ASP A C 1
ATOM 569 O O . ASP A 1 72 ? 14.724 -5.800 1.558 1.00 94.31 72 ASP A O 1
ATOM 573 N N . ALA A 1 73 ? 15.189 -3.719 2.294 1.00 92.94 73 ALA A N 1
ATOM 574 C CA . ALA A 1 73 ? 13.940 -3.102 1.871 1.00 92.94 73 ALA A CA 1
ATOM 575 C C . ALA A 1 73 ? 13.857 -2.905 0.346 1.00 92.94 73 ALA A C 1
ATOM 577 O O . ALA A 1 73 ? 12.754 -2.779 -0.187 1.00 92.94 73 ALA A O 1
ATOM 578 N N . THR A 1 74 ? 14.977 -2.941 -0.391 1.00 92.94 74 THR A N 1
ATOM 579 C CA . THR A 1 74 ? 14.974 -2.799 -1.860 1.00 92.94 74 THR A CA 1
ATOM 580 C C . THR A 1 74 ? 14.204 -3.919 -2.564 1.00 92.94 74 THR A C 1
ATOM 582 O O . THR A 1 74 ? 13.766 -3.747 -3.706 1.00 92.94 74 THR A O 1
ATOM 585 N N . ILE A 1 75 ? 13.950 -5.044 -1.879 1.00 93.44 75 ILE A N 1
ATOM 586 C CA . ILE A 1 75 ? 13.090 -6.124 -2.376 1.00 93.44 75 ILE A CA 1
ATOM 587 C C . ILE A 1 75 ? 11.685 -5.627 -2.753 1.00 93.44 75 ILE A C 1
ATOM 589 O O . ILE A 1 75 ? 11.093 -6.176 -3.682 1.00 93.44 75 ILE A O 1
ATOM 593 N N . ALA A 1 76 ? 11.202 -4.543 -2.130 1.00 92.56 76 ALA A N 1
ATOM 594 C CA . ALA A 1 76 ? 9.939 -3.881 -2.457 1.00 92.56 76 ALA A CA 1
ATOM 595 C C . ALA A 1 76 ? 9.826 -3.518 -3.952 1.00 92.56 76 ALA A C 1
ATOM 597 O O . ALA A 1 76 ? 8.758 -3.640 -4.553 1.00 92.56 76 ALA A O 1
ATOM 598 N N . GLN A 1 77 ? 10.948 -3.189 -4.606 1.00 91.19 77 GLN A N 1
ATOM 599 C CA . GLN A 1 77 ? 10.996 -2.892 -6.045 1.00 91.19 77 GLN A CA 1
ATOM 600 C C . GLN A 1 77 ? 10.728 -4.110 -6.944 1.00 91.19 77 GLN A C 1
ATOM 602 O O . GLN A 1 77 ? 10.568 -3.965 -8.159 1.00 91.19 77 GLN A O 1
ATOM 607 N N . ARG A 1 78 ? 10.713 -5.315 -6.368 1.00 90.94 78 ARG A N 1
ATOM 608 C CA . ARG A 1 78 ? 10.442 -6.590 -7.046 1.00 90.94 78 ARG A CA 1
ATOM 609 C C . ARG A 1 78 ? 9.157 -7.254 -6.556 1.00 90.94 78 ARG A C 1
ATOM 611 O O . ARG A 1 78 ? 8.716 -8.213 -7.178 1.00 90.94 78 ARG A O 1
ATOM 618 N N . THR A 1 79 ? 8.553 -6.747 -5.482 1.00 93.50 79 THR A N 1
ATOM 619 C CA . THR A 1 79 ? 7.379 -7.351 -4.837 1.00 93.50 79 THR A CA 1
ATOM 620 C C . THR A 1 79 ? 6.142 -6.445 -4.803 1.00 93.50 79 THR A C 1
ATOM 622 O O . THR A 1 79 ? 5.180 -6.750 -4.098 1.00 93.50 79 THR A O 1
ATOM 625 N N . TYR A 1 80 ? 6.135 -5.358 -5.580 1.00 92.00 80 TYR A N 1
ATOM 626 C CA . TYR A 1 80 ? 5.040 -4.378 -5.683 1.00 92.00 80 TYR A CA 1
ATOM 627 C C . TYR A 1 80 ? 3.758 -4.900 -6.338 1.00 92.00 80 TYR A C 1
ATOM 629 O O . TYR A 1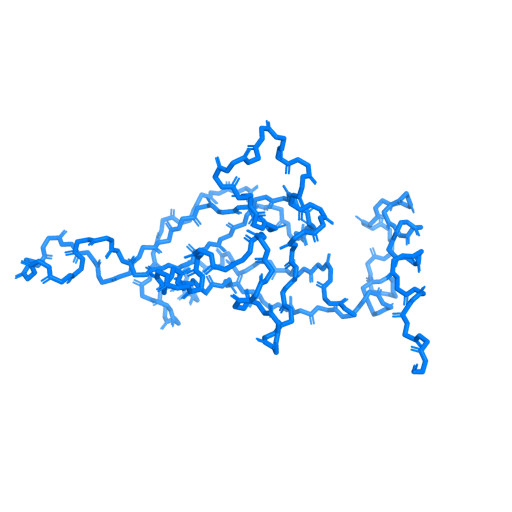 80 ? 2.692 -4.355 -6.084 1.00 92.00 80 TYR A O 1
ATOM 637 N N . ASN A 1 81 ? 3.835 -5.976 -7.125 1.00 92.56 81 ASN A N 1
ATOM 638 C CA . ASN A 1 81 ? 2.669 -6.671 -7.665 1.00 92.56 81 ASN A CA 1
ATOM 639 C C . ASN A 1 81 ? 2.765 -8.167 -7.391 1.00 92.56 81 ASN A C 1
ATOM 641 O O . ASN A 1 81 ? 3.826 -8.763 -7.565 1.00 92.56 81 ASN A O 1
ATOM 645 N N . ALA A 1 82 ? 1.634 -8.786 -7.062 1.00 91.88 82 ALA A N 1
ATOM 646 C CA . ALA A 1 82 ? 1.506 -10.229 -6.924 1.00 91.88 82 ALA A CA 1
ATOM 647 C C . ALA A 1 82 ? 0.435 -10.747 -7.890 1.00 91.88 82 ALA A C 1
ATOM 649 O O . ALA A 1 82 ? -0.678 -10.226 -7.931 1.00 91.88 82 ALA A O 1
ATOM 650 N N . ARG A 1 83 ? 0.747 -11.796 -8.660 1.00 93.31 83 ARG A N 1
ATOM 651 C CA . ARG A 1 83 ? -0.269 -12.496 -9.460 1.00 93.31 83 ARG A CA 1
ATOM 652 C C . ARG A 1 83 ? -1.132 -13.330 -8.520 1.00 93.31 83 ARG A C 1
ATOM 654 O O . ARG A 1 83 ? -0.602 -14.237 -7.877 1.00 93.31 83 ARG A O 1
ATOM 661 N N . SER A 1 84 ? -2.435 -13.063 -8.485 1.00 92.12 84 SER A N 1
ATOM 662 C CA . SER A 1 84 ? -3.403 -13.780 -7.639 1.00 92.12 84 SER A CA 1
ATOM 663 C C . SER A 1 84 ? -3.297 -15.301 -7.792 1.00 92.12 84 SER A C 1
ATOM 665 O O . SER A 1 84 ? -3.235 -16.012 -6.793 1.00 92.12 84 SER A O 1
ATOM 667 N N . ALA A 1 85 ? -3.140 -15.783 -9.029 1.00 95.69 85 ALA A N 1
ATOM 668 C CA . ALA A 1 85 ? -2.995 -17.202 -9.355 1.00 95.69 85 ALA A CA 1
ATOM 669 C C . ALA A 1 85 ? -1.815 -17.906 -8.657 1.00 95.69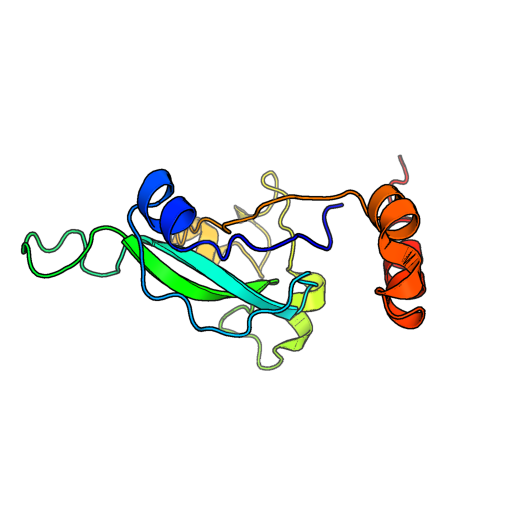 85 ALA A C 1
ATOM 671 O O . ALA A 1 85 ? -1.864 -19.113 -8.484 1.00 95.69 85 ALA A O 1
ATOM 672 N N . THR A 1 86 ? -0.764 -17.182 -8.251 1.00 95.44 86 THR A N 1
ATOM 673 C CA . THR A 1 86 ? 0.461 -17.781 -7.671 1.00 95.44 86 THR A CA 1
ATOM 674 C C . THR A 1 86 ? 0.856 -17.201 -6.312 1.00 95.44 86 THR A C 1
ATOM 676 O O . THR A 1 86 ? 1.848 -17.623 -5.720 1.00 95.44 86 THR A O 1
ATOM 679 N N . ALA A 1 87 ? 0.127 -16.204 -5.803 1.00 94.00 87 ALA A N 1
ATOM 680 C CA . ALA A 1 87 ? 0.495 -15.496 -4.575 1.00 94.00 87 ALA A CA 1
ATOM 681 C C . ALA A 1 87 ? 0.586 -16.432 -3.355 1.00 94.00 87 ALA A C 1
ATOM 683 O O . ALA A 1 87 ? 1.439 -16.246 -2.492 1.00 94.00 87 ALA A O 1
ATOM 684 N N . HIS A 1 88 ? -0.232 -17.480 -3.318 1.00 95.31 88 HIS A N 1
ATOM 685 C CA . HIS A 1 88 ? -0.248 -18.468 -2.243 1.00 95.31 88 HIS A CA 1
ATOM 686 C C . HIS A 1 88 ? 0.985 -19.394 -2.218 1.00 95.31 88 HIS A C 1
ATOM 688 O O . HIS A 1 88 ? 1.290 -19.967 -1.176 1.00 95.31 88 HIS A O 1
ATOM 694 N N . GLU A 1 89 ? 1.732 -19.515 -3.320 1.00 96.12 89 GLU A N 1
ATOM 695 C CA . GLU A 1 89 ? 2.895 -20.412 -3.425 1.00 96.12 89 GLU A CA 1
ATOM 696 C C . GLU A 1 89 ? 4.229 -19.676 -3.230 1.00 96.12 89 GLU A C 1
ATOM 698 O O . GLU A 1 89 ? 5.206 -20.220 -2.707 1.00 96.12 89 GLU A O 1
ATOM 703 N N . LYS A 1 90 ? 4.301 -18.415 -3.674 1.00 96.06 90 LYS A N 1
ATOM 704 C CA . LYS A 1 90 ? 5.562 -17.667 -3.747 1.00 96.06 90 LYS A CA 1
ATOM 705 C C . LYS A 1 90 ? 6.083 -17.299 -2.347 1.00 96.06 90 LYS A C 1
ATOM 707 O O . LYS A 1 90 ? 5.326 -16.726 -1.563 1.00 96.06 90 LYS A O 1
ATOM 712 N N . PRO A 1 91 ? 7.383 -17.501 -2.042 1.00 95.25 91 PRO A N 1
ATOM 713 C CA . PRO A 1 91 ? 7.953 -17.225 -0.716 1.00 95.25 91 PRO A CA 1
ATOM 714 C C . PRO A 1 91 ? 7.725 -15.804 -0.194 1.00 95.25 91 PRO A C 1
ATOM 716 O O . PRO A 1 91 ? 7.581 -15.610 1.009 1.00 95.25 91 PRO A O 1
ATOM 719 N N . SER A 1 92 ? 7.671 -14.812 -1.087 1.00 94.50 92 SER A N 1
ATOM 720 C CA . SER A 1 92 ? 7.420 -13.421 -0.708 1.00 94.50 92 SER A CA 1
ATOM 721 C C . SER A 1 92 ? 5.999 -13.190 -0.188 1.00 94.50 92 SER A C 1
ATOM 723 O O . SER A 1 92 ? 5.816 -12.314 0.646 1.00 94.50 92 SER A O 1
ATOM 725 N N . TYR A 1 93 ? 5.010 -13.962 -0.652 1.00 95.75 93 TYR A N 1
ATOM 726 C CA . TYR A 1 93 ? 3.581 -13.681 -0.454 1.00 95.75 93 TYR A CA 1
ATOM 727 C C . TYR A 1 93 ? 2.830 -14.763 0.332 1.00 95.75 93 TYR A C 1
ATOM 729 O O . TYR A 1 93 ? 1.826 -14.460 0.973 1.00 95.75 93 TYR A O 1
ATOM 737 N N . ARG A 1 94 ? 3.310 -16.013 0.324 1.00 95.19 94 ARG A N 1
ATOM 738 C CA . ARG A 1 94 ? 2.592 -17.169 0.887 1.00 95.19 94 ARG A CA 1
ATOM 739 C C . ARG A 1 94 ? 2.168 -16.985 2.345 1.00 95.19 94 ARG A C 1
ATOM 741 O O . ARG A 1 94 ? 1.069 -17.379 2.720 1.00 95.19 94 ARG A O 1
ATOM 748 N N . ASP A 1 95 ? 3.009 -16.346 3.161 1.00 95.62 95 ASP A N 1
ATOM 749 C CA . ASP A 1 95 ? 2.724 -16.156 4.585 1.00 95.62 95 ASP A CA 1
ATOM 750 C C . ASP A 1 95 ? 1.640 -15.104 4.808 1.00 95.62 95 ASP A C 1
ATOM 752 O O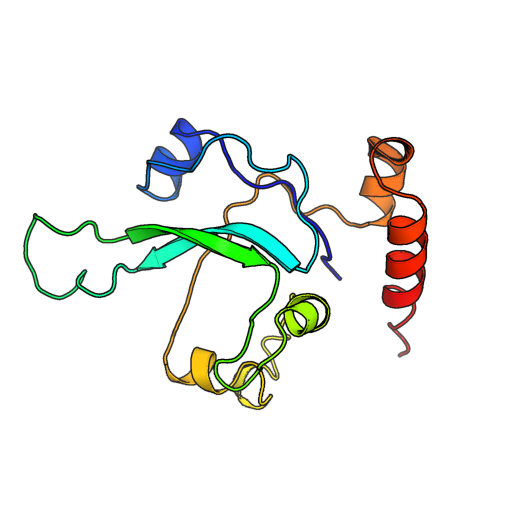 . ASP A 1 95 ? 0.721 -15.327 5.593 1.00 95.62 95 ASP A O 1
ATOM 756 N N . VAL A 1 96 ? 1.704 -13.976 4.092 1.00 94.94 96 VAL A N 1
ATOM 757 C CA . VAL A 1 96 ? 0.679 -12.927 4.201 1.00 94.94 96 VAL A CA 1
ATOM 758 C C . VAL A 1 96 ? -0.656 -13.380 3.614 1.00 94.94 96 VAL A C 1
ATOM 760 O O . VAL A 1 96 ? -1.696 -13.020 4.158 1.00 94.94 96 VAL A O 1
ATOM 763 N N . TRP A 1 97 ? -0.623 -14.216 2.569 1.00 95.06 97 TRP A N 1
ATOM 764 C CA . TRP A 1 97 ? -1.805 -14.854 1.994 1.00 95.06 97 TRP A CA 1
ATOM 765 C C . TRP A 1 97 ? -2.469 -15.794 3.004 1.00 95.06 97 TRP A C 1
ATOM 767 O O . TRP A 1 97 ? -3.650 -15.651 3.305 1.00 95.06 97 TRP A O 1
ATOM 777 N N . ARG A 1 98 ? -1.697 -16.721 3.587 1.00 95.94 98 ARG A N 1
ATOM 778 C CA . ARG A 1 98 ? -2.195 -17.693 4.573 1.00 95.94 98 ARG A CA 1
ATOM 779 C C . ARG A 1 98 ? -2.758 -17.029 5.828 1.00 95.94 98 ARG A C 1
ATOM 781 O O . ARG A 1 98 ? -3.730 -17.518 6.388 1.00 95.94 98 ARG A O 1
ATOM 788 N N . LEU A 1 99 ? -2.142 -15.936 6.274 1.00 94.44 99 LEU A N 1
ATOM 789 C CA . LEU A 1 99 ? -2.571 -15.179 7.452 1.00 94.44 99 LEU A CA 1
ATOM 790 C C . LEU A 1 99 ? -3.662 -14.141 7.143 1.00 94.44 99 LEU A C 1
ATOM 792 O O . LEU A 1 99 ? -3.988 -13.352 8.025 1.00 94.44 99 LEU A O 1
ATOM 796 N N . ALA A 1 100 ? -4.183 -14.099 5.911 1.00 93.75 100 ALA A N 1
ATOM 797 C CA . ALA A 1 100 ? -5.203 -13.147 5.471 1.00 93.75 100 ALA A CA 1
ATOM 798 C C . ALA A 1 100 ? -4.867 -11.683 5.823 1.00 93.75 100 ALA A C 1
ATOM 800 O O . ALA A 1 100 ? -5.732 -10.903 6.226 1.00 93.75 100 ALA A O 1
ATOM 801 N N . ARG A 1 101 ? -3.593 -11.288 5.669 1.00 93.00 101 ARG A N 1
ATOM 802 C CA . ARG A 1 101 ? -3.114 -9.917 5.933 1.00 93.00 101 ARG A CA 1
ATOM 803 C C . ARG A 1 101 ? -3.494 -8.979 4.788 1.00 93.00 101 ARG A C 1
ATOM 805 O O . ARG A 1 101 ? -2.638 -8.449 4.082 1.00 93.00 101 ARG A O 1
ATOM 812 N N . HIS A 1 102 ? -4.792 -8.828 4.573 1.00 94.00 102 HIS A N 1
ATOM 813 C CA . HIS A 1 102 ? -5.344 -8.013 3.505 1.00 94.00 102 HIS A CA 1
ATOM 814 C C . HIS A 1 102 ? -5.263 -6.528 3.848 1.00 94.00 102 HIS A C 1
ATOM 816 O O . HIS A 1 102 ? -5.427 -6.114 4.997 1.00 94.00 102 HIS A O 1
ATOM 822 N N . CYS A 1 103 ? -5.039 -5.723 2.818 1.00 95.00 103 CYS A N 1
ATOM 823 C CA . CYS A 1 103 ? -5.114 -4.277 2.891 1.00 95.00 103 CYS A CA 1
ATOM 824 C C . CYS A 1 103 ? -5.697 -3.730 1.590 1.00 95.00 103 CYS A C 1
ATOM 826 O O . CYS A 1 103 ? -5.759 -4.423 0.572 1.00 95.00 103 CYS A O 1
ATOM 828 N N . ILE A 1 104 ? -6.126 -2.480 1.649 1.00 95.88 104 ILE A N 1
ATOM 829 C CA . ILE A 1 104 ? -6.555 -1.682 0.513 1.00 95.88 104 ILE A CA 1
ATOM 830 C C . ILE A 1 104 ? -5.513 -0.584 0.332 1.00 95.88 104 ILE A C 1
ATOM 832 O O . ILE A 1 104 ? -5.080 0.021 1.312 1.00 95.88 104 ILE A O 1
ATOM 836 N N . ILE A 1 105 ? -5.125 -0.332 -0.916 1.00 94.75 105 ILE A N 1
ATOM 837 C CA . ILE A 1 105 ? -4.259 0.787 -1.293 1.00 94.75 105 ILE A CA 1
ATOM 838 C C . ILE A 1 105 ? -5.158 1.881 -1.882 1.00 94.75 105 ILE A C 1
ATOM 840 O O . ILE A 1 105 ? -5.651 1.707 -2.998 1.00 94.75 105 ILE A O 1
ATOM 844 N N . PRO A 1 106 ? -5.436 2.977 -1.150 1.00 94.56 106 PRO A N 1
ATOM 845 C CA . PRO A 1 106 ? -6.235 4.079 -1.665 1.00 94.56 106 PRO A CA 1
ATOM 846 C C . PRO A 1 106 ? -5.496 4.801 -2.796 1.00 94.56 106 PRO A C 1
ATOM 848 O O . PRO A 1 106 ? -4.435 5.392 -2.587 1.00 94.56 106 PRO A O 1
ATOM 851 N N . ALA A 1 107 ? -6.077 4.781 -3.990 1.00 92.81 107 ALA A N 1
ATOM 852 C CA . ALA A 1 107 ? -5.538 5.438 -5.172 1.00 92.81 107 ALA A CA 1
ATOM 853 C C . ALA A 1 107 ? -6.612 6.311 -5.825 1.00 92.81 107 ALA A C 1
ATOM 855 O O . ALA A 1 107 ? -7.778 5.923 -5.879 1.00 92.81 107 ALA A O 1
ATOM 856 N N . GLU A 1 108 ? -6.205 7.474 -6.324 1.00 90.12 108 GLU A N 1
ATOM 857 C CA . GLU A 1 108 ? -7.014 8.306 -7.220 1.00 90.12 108 GLU A CA 1
ATOM 858 C C . GLU A 1 108 ? -7.050 7.709 -8.622 1.00 90.12 108 GLU A C 1
ATOM 860 O O . GLU A 1 108 ? -8.097 7.623 -9.262 1.00 90.12 108 GLU A O 1
ATOM 865 N N . ALA A 1 109 ? -5.889 7.259 -9.091 1.00 85.38 109 ALA A N 1
ATOM 866 C CA . ALA A 1 109 ? -5.743 6.678 -10.408 1.00 85.38 109 ALA A CA 1
ATOM 867 C C . ALA A 1 109 ? -4.633 5.631 -10.425 1.00 85.38 109 ALA A C 1
ATOM 869 O O . ALA A 1 109 ? -3.583 5.785 -9.800 1.00 85.38 109 ALA A O 1
ATOM 870 N N . ILE A 1 110 ? -4.864 4.582 -11.209 1.00 81.81 110 ILE A N 1
ATOM 871 C CA . ILE A 1 110 ? -3.844 3.623 -11.620 1.00 81.81 110 ILE A CA 1
ATOM 872 C C . ILE A 1 110 ? -3.637 3.859 -13.112 1.00 81.81 110 ILE A C 1
ATOM 874 O O . ILE A 1 110 ? -4.505 3.529 -13.921 1.00 81.81 110 ILE A O 1
ATOM 878 N N . ILE A 1 111 ? -2.520 4.484 -13.470 1.00 70.44 111 ILE A N 1
ATOM 879 C CA . ILE A 1 111 ? -2.265 4.928 -14.840 1.00 70.44 111 ILE A CA 1
ATOM 880 C C . ILE A 1 111 ? -1.307 3.919 -15.512 1.00 70.44 111 ILE A C 1
ATOM 882 O O . ILE A 1 111 ? -0.368 3.429 -14.882 1.00 70.44 111 ILE A O 1
ATOM 886 N N . PRO A 1 112 ? -1.539 3.516 -16.773 1.00 70.12 112 PRO A N 1
ATOM 887 C CA . PRO A 1 112 ? -0.538 2.796 -17.560 1.00 70.12 112 PRO A CA 1
ATOM 888 C C . PRO A 1 112 ? 0.669 3.691 -17.861 1.00 70.12 112 PRO A C 1
ATOM 890 O O . PRO A 1 112 ? 0.507 4.882 -18.120 1.00 70.12 112 PRO A O 1
ATOM 893 N N . ILE A 1 113 ? 1.884 3.138 -17.853 1.00 66.69 113 ILE A N 1
ATOM 894 C CA . ILE A 1 113 ? 3.114 3.943 -17.962 1.00 66.69 113 ILE A CA 1
ATOM 895 C C . ILE A 1 113 ? 3.185 4.754 -19.254 1.00 66.69 113 ILE A C 1
ATOM 897 O O . ILE A 1 113 ? 3.656 5.886 -19.239 1.00 66.69 113 ILE A O 1
ATOM 901 N N . GLU A 1 114 ? 2.654 4.211 -20.345 1.00 67.12 114 GLU A N 1
ATOM 902 C CA . GLU A 1 114 ? 2.592 4.870 -21.644 1.00 67.12 114 GLU A CA 1
ATOM 903 C C . GLU A 1 114 ? 1.807 6.184 -21.537 1.00 67.12 114 GLU A C 1
ATOM 905 O O . GLU A 1 114 ? 2.298 7.241 -21.924 1.00 67.12 114 GLU A O 1
ATOM 910 N N . ARG A 1 115 ? 0.643 6.138 -20.878 1.00 67.19 115 ARG A N 1
ATOM 911 C CA . ARG A 1 115 ? -0.216 7.310 -20.672 1.00 67.19 115 ARG A CA 1
ATOM 912 C C . ARG A 1 115 ? 0.328 8.279 -19.627 1.00 67.19 115 ARG A C 1
ATOM 914 O O . ARG A 1 115 ? 0.034 9.471 -19.693 1.00 67.19 115 ARG A O 1
ATOM 921 N N . LEU A 1 116 ? 1.113 7.797 -18.662 1.00 67.38 116 LEU A N 1
ATOM 922 C CA . LEU A 1 116 ? 1.773 8.673 -17.693 1.00 67.38 116 LEU A CA 1
ATOM 923 C C . LEU A 1 116 ? 2.894 9.483 -18.357 1.00 67.38 116 LEU A C 1
ATOM 925 O O . LEU A 1 116 ? 2.979 10.685 -18.139 1.00 67.38 116 LEU A O 1
ATOM 929 N N . ILE A 1 117 ? 3.718 8.852 -19.200 1.00 68.44 117 ILE A N 1
ATOM 930 C CA . ILE A 1 117 ? 4.786 9.542 -19.942 1.00 68.44 117 ILE A CA 1
ATOM 931 C C . ILE A 1 117 ? 4.188 10.597 -20.879 1.00 68.44 117 ILE A C 1
ATOM 933 O O . ILE A 1 117 ? 4.693 11.712 -20.941 1.00 68.44 117 ILE A O 1
ATOM 937 N N . GLU A 1 118 ? 3.095 10.266 -21.567 1.00 69.62 118 GLU A N 1
ATOM 938 C CA . GLU A 1 118 ? 2.398 11.200 -22.460 1.00 69.62 118 GLU A CA 1
ATOM 939 C C . GLU A 1 118 ? 1.800 12.410 -21.724 1.00 69.62 118 GLU A C 1
ATOM 941 O O . GLU A 1 118 ? 1.753 13.499 -22.288 1.00 69.62 118 GLU A O 1
ATOM 946 N N . SER A 1 119 ? 1.340 12.237 -20.479 1.00 67.06 119 SER A N 1
ATOM 947 C CA . SER A 1 119 ? 0.653 13.296 -19.722 1.00 67.06 119 SER A CA 1
ATOM 948 C C . SER A 1 119 ? 1.546 14.080 -18.758 1.00 67.06 119 SER A C 1
ATOM 950 O O . SER A 1 119 ? 1.226 15.227 -18.457 1.00 67.06 119 SER A O 1
ATOM 952 N N . ARG A 1 120 ? 2.637 13.485 -18.255 1.00 69.56 120 ARG A N 1
ATOM 953 C CA . ARG A 1 120 ? 3.496 14.044 -17.191 1.00 69.56 120 ARG A CA 1
ATOM 954 C C . ARG A 1 120 ? 4.995 13.816 -17.428 1.00 69.56 120 ARG A C 1
ATOM 956 O O . ARG A 1 120 ? 5.765 13.759 -16.473 1.00 69.56 120 ARG A O 1
ATOM 963 N N . GLY A 1 121 ? 5.421 13.649 -18.682 1.00 61.84 121 GLY A N 1
ATOM 964 C CA . GLY A 1 121 ? 6.791 13.254 -19.044 1.00 61.84 121 GLY A CA 1
ATOM 965 C C . GLY A 1 121 ? 7.917 14.081 -18.405 1.00 61.84 121 GLY A C 1
ATOM 966 O O . GLY A 1 121 ? 8.952 13.509 -18.081 1.00 61.84 121 GLY A O 1
ATOM 967 N N . GLU A 1 122 ? 7.710 15.377 -18.150 1.00 63.97 122 GLU A N 1
ATOM 968 C CA . GLU A 1 122 ? 8.712 16.247 -17.505 1.00 63.97 122 GLU A CA 1
ATOM 969 C C . GLU A 1 122 ? 8.830 16.050 -15.980 1.00 63.97 122 GLU A C 1
ATOM 971 O O . GLU A 1 122 ? 9.861 16.367 -15.390 1.00 63.97 122 GLU A O 1
ATOM 976 N N . GLU A 1 123 ? 7.809 15.488 -15.324 1.00 67.50 123 GLU A N 1
ATOM 977 C CA . GLU A 1 123 ? 7.791 15.252 -13.870 1.00 67.50 123 GLU A CA 1
ATOM 978 C C . GLU A 1 123 ? 8.346 13.868 -13.477 1.00 67.50 123 GLU A C 1
ATOM 980 O O . GLU A 1 123 ? 8.556 13.587 -12.292 1.00 67.50 123 GLU A O 1
ATOM 985 N N . ILE A 1 124 ? 8.593 12.982 -14.450 1.00 69.38 124 ILE A N 1
ATOM 986 C CA . ILE A 1 124 ? 9.114 11.630 -14.215 1.00 69.38 124 ILE A CA 1
ATOM 987 C C . ILE A 1 124 ? 10.623 11.612 -14.493 1.00 69.38 124 ILE A C 1
ATOM 989 O O . ILE A 1 124 ? 11.037 11.873 -15.620 1.00 69.38 124 ILE A O 1
ATOM 993 N N . PRO A 1 125 ? 11.471 11.212 -13.526 1.00 72.00 125 PRO A N 1
ATOM 994 C CA . PRO A 1 125 ? 12.902 11.069 -13.767 1.00 72.00 125 PRO A CA 1
ATOM 995 C C . PRO A 1 125 ? 13.201 10.123 -14.938 1.00 72.00 125 PRO A C 1
ATOM 997 O O . PRO A 1 125 ? 12.726 8.987 -14.971 1.00 72.00 125 PRO A O 1
ATOM 1000 N N . GLU A 1 126 ? 14.052 10.550 -15.865 1.00 70.00 126 GLU A N 1
ATOM 1001 C CA . GLU A 1 126 ? 14.343 9.824 -17.109 1.00 70.00 126 GLU A CA 1
ATOM 1002 C C . GLU A 1 126 ? 14.952 8.429 -16.867 1.00 70.00 126 GLU A C 1
ATOM 1004 O O . GLU A 1 126 ? 14.598 7.449 -17.524 1.00 70.00 126 GLU A O 1
ATOM 1009 N N . ALA A 1 127 ? 15.771 8.289 -15.819 1.00 68.31 127 ALA A N 1
ATOM 1010 C CA . ALA A 1 127 ? 16.272 6.994 -15.353 1.00 68.31 127 ALA A CA 1
ATOM 1011 C C . ALA A 1 127 ? 15.140 6.023 -14.963 1.00 68.31 127 ALA A C 1
ATOM 1013 O O . ALA A 1 127 ? 15.249 4.813 -15.161 1.00 68.31 127 ALA A O 1
ATOM 1014 N N . MET A 1 128 ? 14.035 6.550 -14.433 1.00 66.75 128 MET A N 1
ATOM 1015 C CA . MET A 1 128 ? 12.863 5.762 -14.072 1.00 66.75 128 MET A CA 1
ATOM 1016 C C . MET A 1 128 ? 12.059 5.382 -15.316 1.00 66.75 128 MET A C 1
ATOM 1018 O O . MET A 1 128 ? 11.693 4.218 -15.448 1.00 66.75 128 MET A O 1
ATOM 1022 N N . ILE A 1 129 ? 11.871 6.310 -16.263 1.00 69.62 129 ILE A N 1
ATOM 1023 C CA . ILE A 1 129 ? 11.263 6.018 -17.574 1.00 69.62 129 ILE A CA 1
ATOM 1024 C C . ILE A 1 129 ? 11.986 4.840 -18.245 1.00 69.62 129 ILE A C 1
ATOM 1026 O O . ILE A 1 129 ? 11.337 3.882 -18.672 1.00 69.62 129 ILE A O 1
ATOM 1030 N N . ASN A 1 130 ? 13.320 4.865 -18.270 1.00 69.88 130 ASN A N 1
ATOM 1031 C CA . ASN A 1 130 ? 14.135 3.807 -18.872 1.00 69.88 130 ASN A CA 1
ATOM 1032 C C . ASN A 1 130 ? 13.983 2.464 -18.139 1.00 69.88 130 ASN A C 1
ATOM 1034 O O . ASN A 1 130 ? 13.642 1.461 -18.767 1.00 69.88 130 ASN A O 1
ATOM 1038 N N . ALA A 1 131 ? 14.101 2.448 -16.807 1.00 65.06 131 ALA A N 1
ATOM 1039 C CA . ALA A 1 131 ? 13.928 1.230 -16.008 1.00 65.06 131 ALA A CA 1
ATOM 1040 C C . ALA A 1 131 ? 12.525 0.603 -16.144 1.00 65.06 131 ALA A C 1
ATOM 1042 O O . ALA A 1 131 ? 12.348 -0.610 -16.007 1.00 65.06 131 ALA A O 1
ATOM 1043 N N . LEU A 1 132 ? 11.500 1.418 -16.388 1.00 61.09 132 LEU A N 1
ATOM 1044 C CA . LEU A 1 132 ? 10.122 0.959 -16.559 1.00 61.09 132 LEU A CA 1
ATOM 1045 C C . LEU A 1 132 ? 9.846 0.435 -17.960 1.00 61.09 132 LEU A C 1
ATOM 1047 O O . LEU A 1 132 ? 9.119 -0.551 -18.093 1.00 61.09 132 LEU A O 1
ATOM 1051 N N . ARG A 1 133 ? 10.433 1.057 -18.989 1.00 65.56 133 ARG A N 1
ATOM 1052 C CA . ARG A 1 133 ? 10.415 0.531 -20.359 1.00 65.56 133 ARG A CA 1
ATOM 1053 C C . ARG A 1 133 ? 11.078 -0.844 -20.399 1.00 65.56 133 ARG A C 1
ATOM 1055 O O . ARG A 1 133 ? 10.468 -1.784 -20.896 1.00 65.56 133 ARG A O 1
ATOM 1062 N N . GLU A 1 134 ? 12.238 -1.001 -19.764 1.00 61.94 134 GLU A N 1
ATOM 1063 C CA . GLU A 1 134 ? 12.933 -2.292 -19.639 1.00 61.94 134 GLU A CA 1
ATOM 1064 C C . GLU A 1 134 ? 12.085 -3.355 -18.924 1.00 61.94 134 GLU A C 1
ATOM 1066 O O . GLU A 1 134 ? 12.016 -4.500 -19.364 1.00 61.94 134 GLU A O 1
ATOM 1071 N N . LYS A 1 135 ? 11.381 -2.982 -17.847 1.00 54.94 135 LYS A N 1
ATOM 1072 C CA . LYS A 1 135 ? 10.503 -3.899 -17.096 1.00 54.94 135 LYS A CA 1
ATOM 1073 C C . LYS A 1 135 ? 9.158 -4.179 -17.779 1.00 54.94 135 LYS A C 1
ATOM 1075 O O . LYS A 1 135 ? 8.497 -5.153 -17.415 1.00 54.94 135 LYS A O 1
ATOM 1080 N N . SER A 1 136 ? 8.735 -3.343 -18.728 1.00 47.62 136 SER A N 1
ATOM 1081 C CA . SER A 1 136 ? 7.493 -3.524 -19.495 1.00 47.62 136 SER A CA 1
ATOM 1082 C C . SER A 1 136 ? 7.690 -4.415 -20.726 1.00 47.62 136 SER A C 1
ATOM 1084 O O . SER A 1 136 ? 6.719 -4.986 -21.223 1.00 47.62 136 SER A O 1
ATOM 1086 N N . ILE A 1 137 ? 8.936 -4.639 -21.162 1.00 37.72 137 ILE A N 1
ATOM 1087 C CA . ILE A 1 137 ? 9.280 -5.618 -22.202 1.00 37.72 137 ILE A CA 1
ATOM 1088 C C . ILE A 1 137 ? 9.414 -7.009 -21.559 1.00 37.72 137 ILE A C 1
ATOM 1090 O O . ILE A 1 137 ? 10.499 -7.559 -21.415 1.00 37.72 137 ILE A O 1
ATOM 1094 N N . ALA A 1 138 ? 8.289 -7.580 -21.130 1.00 34.00 138 ALA A N 1
ATOM 1095 C CA . ALA A 1 138 ? 8.153 -9.014 -20.855 1.00 34.00 138 ALA A CA 1
ATOM 1096 C C . ALA A 1 138 ? 6.671 -9.418 -20.803 1.00 34.00 138 ALA A C 1
ATOM 1098 O O . ALA A 1 138 ? 6.161 -9.883 -19.786 1.00 34.00 138 ALA A O 1
ATOM 1099 N N . PHE A 1 139 ? 5.975 -9.253 -21.925 1.00 30.33 139 PHE A N 1
ATOM 1100 C CA . PHE A 1 139 ? 4.856 -10.126 -22.281 1.00 30.33 139 PHE A CA 1
ATOM 1101 C C . PHE A 1 139 ? 5.217 -10.819 -23.596 1.00 30.33 139 PHE A C 1
ATOM 1103 O O . PHE A 1 139 ? 4.727 -10.490 -24.670 1.00 30.33 139 PHE A O 1
ATOM 1110 N N . GLY A 1 140 ? 6.177 -11.741 -23.495 1.00 25.09 140 GLY A N 1
ATOM 1111 C CA . GLY A 1 140 ? 6.352 -12.803 -24.477 1.00 25.09 140 GLY A CA 1
ATOM 1112 C C . GLY A 1 140 ? 5.303 -13.882 -24.213 1.00 25.09 140 GLY A C 1
ATOM 1113 O O . GLY A 1 140 ? 5.106 -14.242 -23.055 1.00 25.09 140 GLY A O 1
ATOM 1114 N N . LYS A 1 141 ? 4.635 -14.270 -25.304 1.00 27.72 141 LYS A N 1
ATOM 1115 C CA . LYS A 1 141 ? 3.602 -15.301 -25.508 1.00 27.72 141 LYS A CA 1
ATOM 1116 C C . LYS A 1 141 ? 3.428 -16.360 -24.420 1.00 27.72 141 LYS A C 1
ATOM 1118 O O . LYS A 1 141 ? 4.439 -16.977 -24.024 1.00 27.72 141 LYS A O 1
#